Protein AF-X1GBF0-F1 (afdb_monomer_lite)

Sequence (63 aa):
METSLGLFLFSAVGISLTGVMLPGPLTAATIAKGYGDKNAGALIAVGHAVIEIPLIAAIYLGL

pLDDT: mean 91.89, std 7.44, range [54.47, 98.19]

Organism: NCBI:txid412755

Foldseek 3Di:
DPCPVVNVVVVVCVVVVVVVPPQDPLNVVQVVCCVVPVCSNVVSVVVVCVPVVVVVVVVVVPD

Structure (mmCIF, N/CA/C/O backbone):
data_AF-X1GBF0-F1
#
_entry.id   AF-X1GBF0-F1
#
loop_
_atom_site.group_PDB
_atom_site.id
_atom_site.type_symbol
_atom_site.label_atom_id
_atom_site.label_alt_id
_atom_site.label_comp_id
_atom_site.label_asym_id
_atom_site.label_entity_id
_atom_site.label_seq_id
_atom_site.pdbx_PDB_ins_code
_atom_site.Cartn_x
_atom_site.Cartn_y
_atom_site.Cartn_z
_atom_site.occupancy
_atom_site.B_iso_or_equiv
_atom_site.auth_seq_id
_atom_site.auth_comp_id
_atom_site.auth_asym_id
_atom_site.auth_atom_id
_atom_site.pdbx_PDB_model_num
ATOM 1 N N . MET A 1 1 ? 33.575 10.800 -5.584 1.00 54.47 1 MET A N 1
ATOM 2 C CA . MET A 1 1 ? 33.130 10.184 -4.319 1.00 54.47 1 MET A CA 1
ATOM 3 C C . MET A 1 1 ? 32.277 8.993 -4.718 1.00 54.47 1 MET A C 1
ATOM 5 O O . MET A 1 1 ? 31.147 9.195 -5.138 1.00 54.47 1 MET A O 1
ATOM 9 N N . GLU A 1 2 ? 32.861 7.793 -4.740 1.00 66.44 2 GLU A N 1
ATOM 10 C CA . GLU A 1 2 ? 32.128 6.556 -5.039 1.00 66.44 2 GLU A CA 1
ATOM 11 C C . GLU A 1 2 ? 31.067 6.382 -3.949 1.00 66.44 2 GLU A C 1
ATOM 13 O O . GLU A 1 2 ? 31.390 6.125 -2.788 1.00 66.44 2 GLU A O 1
ATOM 18 N N . THR A 1 3 ? 29.803 6.627 -4.282 1.00 70.62 3 THR A N 1
ATOM 19 C CA . THR A 1 3 ? 28.721 6.385 -3.327 1.00 70.62 3 THR A CA 1
ATOM 20 C C . THR A 1 3 ? 28.538 4.876 -3.288 1.00 70.62 3 THR A C 1
ATOM 22 O O . THR A 1 3 ? 28.205 4.282 -4.310 1.00 70.62 3 THR A O 1
A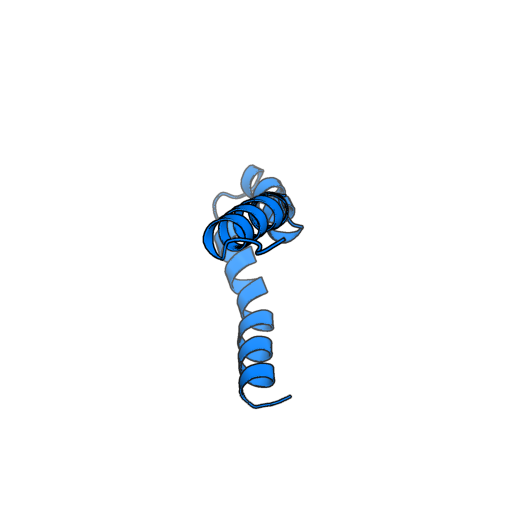TOM 25 N N . SER A 1 4 ? 28.812 4.233 -2.148 1.00 89.25 4 SER A N 1
ATOM 26 C CA . SER A 1 4 ? 28.625 2.784 -2.057 1.00 89.25 4 SER A CA 1
ATOM 27 C C . SER A 1 4 ? 27.148 2.463 -2.301 1.00 89.25 4 SER A C 1
ATOM 29 O O . SER A 1 4 ? 26.265 3.128 -1.753 1.00 89.25 4 SER A O 1
ATOM 31 N N . LEU A 1 5 ? 26.866 1.453 -3.130 1.00 91.62 5 LEU A N 1
ATOM 32 C CA . LEU A 1 5 ? 25.496 1.020 -3.426 1.00 91.62 5 LEU A CA 1
ATOM 33 C C . LEU A 1 5 ? 24.689 0.788 -2.136 1.00 91.62 5 LEU A C 1
ATOM 35 O O . LEU A 1 5 ? 23.515 1.134 -2.070 1.00 91.62 5 LEU A O 1
ATOM 39 N N . GLY A 1 6 ? 25.335 0.274 -1.084 1.00 94.12 6 GLY A N 1
ATOM 40 C CA . GLY A 1 6 ? 24.714 0.080 0.226 1.00 94.12 6 GLY A CA 1
ATOM 41 C C . GLY A 1 6 ? 24.262 1.385 0.889 1.0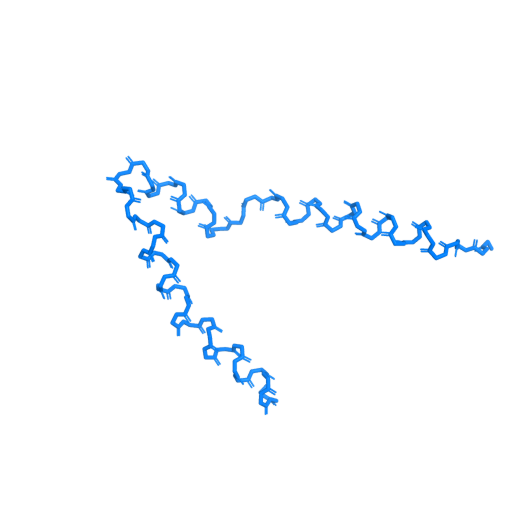0 94.12 6 GLY A C 1
ATOM 42 O O . GLY A 1 6 ? 23.158 1.436 1.424 1.00 94.12 6 GLY A O 1
ATOM 43 N N . LEU A 1 7 ? 25.063 2.454 0.810 1.00 93.81 7 LEU A N 1
ATOM 44 C CA . LEU A 1 7 ? 24.678 3.776 1.323 1.00 93.81 7 LEU A CA 1
ATOM 45 C C . LEU A 1 7 ? 23.504 4.371 0.536 1.00 93.81 7 LEU A C 1
ATOM 47 O O . LEU A 1 7 ? 22.620 4.977 1.137 1.00 93.81 7 LEU A O 1
ATOM 51 N N . PHE A 1 8 ? 23.471 4.166 -0.784 1.00 94.12 8 PHE A N 1
ATOM 52 C CA . PHE A 1 8 ? 22.346 4.583 -1.624 1.00 94.12 8 PHE A CA 1
ATOM 53 C C . PHE A 1 8 ? 21.058 3.826 -1.281 1.00 94.12 8 PHE A C 1
ATOM 55 O O . PHE A 1 8 ? 20.012 4.439 -1.099 1.00 94.12 8 PHE A O 1
ATOM 62 N N . LEU A 1 9 ? 21.114 2.499 -1.152 1.00 95.25 9 LEU A N 1
ATOM 63 C CA . LEU A 1 9 ? 19.930 1.708 -0.811 1.00 95.25 9 LEU A CA 1
ATOM 64 C C . LEU A 1 9 ? 19.421 2.036 0.593 1.00 95.25 9 LEU A C 1
ATOM 66 O O . LEU A 1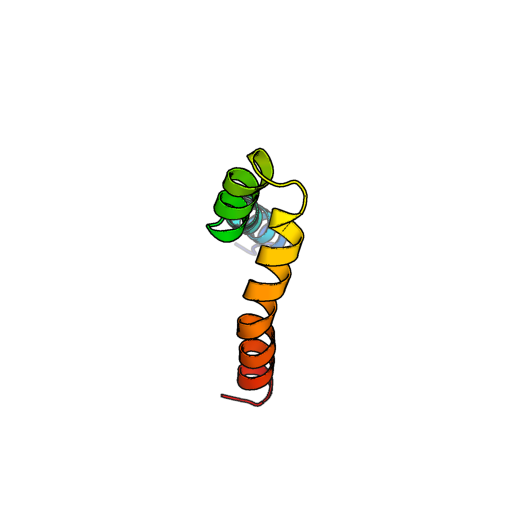 9 ? 18.216 2.150 0.796 1.00 95.25 9 LEU A O 1
ATOM 70 N N . PHE A 1 10 ? 20.325 2.242 1.552 1.00 95.12 10 PHE A N 1
ATOM 71 C CA . PHE A 1 10 ? 19.948 2.636 2.905 1.00 95.12 10 PHE A CA 1
ATOM 72 C C . PHE A 1 10 ? 19.248 4.001 2.933 1.00 95.12 10 PHE A C 1
ATOM 74 O O . PHE A 1 10 ? 18.212 4.145 3.583 1.00 95.12 10 PHE A O 1
ATOM 81 N N . SER A 1 11 ? 19.764 4.991 2.197 1.00 93.81 11 SER A N 1
ATOM 82 C CA . SER A 1 11 ? 19.121 6.305 2.107 1.00 93.81 11 SER A CA 1
ATOM 83 C C . SER A 1 11 ? 17.794 6.246 1.351 1.00 93.81 11 SER A C 1
ATOM 85 O O . SER A 1 11 ? 16.824 6.847 1.806 1.00 93.81 11 SER A O 1
ATOM 87 N N . ALA A 1 12 ? 17.712 5.475 0.264 1.00 94.56 12 ALA A N 1
ATOM 88 C CA . ALA A 1 12 ? 16.475 5.258 -0.480 1.00 94.56 12 ALA A CA 1
ATOM 89 C C . ALA A 1 12 ? 15.392 4.642 0.414 1.00 94.56 12 ALA A C 1
ATOM 91 O O . ALA A 1 12 ? 14.291 5.180 0.491 1.00 94.56 12 ALA A O 1
ATOM 92 N N . VAL A 1 13 ? 15.719 3.582 1.163 1.00 95.25 13 VAL A N 1
ATOM 93 C CA . VAL A 1 13 ? 14.795 2.977 2.133 1.00 95.25 13 VAL A CA 1
ATOM 94 C C . VAL A 1 13 ? 14.376 4.000 3.183 1.00 95.25 13 VAL A C 1
ATOM 96 O O . VAL A 1 13 ? 13.182 4.160 3.408 1.00 95.25 13 VAL A O 1
ATOM 99 N N . GLY A 1 14 ? 15.325 4.718 3.793 1.00 94.62 14 GLY A N 1
ATOM 100 C CA . GLY A 1 14 ? 15.033 5.711 4.829 1.00 94.62 14 GLY A CA 1
ATOM 101 C C . GLY A 1 14 ? 14.094 6.820 4.351 1.00 94.62 14 GLY A C 1
ATOM 102 O O . GLY A 1 14 ? 13.105 7.118 5.017 1.00 94.62 14 GLY A O 1
ATOM 103 N N . ILE A 1 15 ? 14.357 7.390 3.173 1.00 93.06 15 ILE A N 1
ATOM 104 C CA . ILE A 1 15 ? 13.523 8.439 2.573 1.00 93.06 15 ILE A CA 1
ATOM 105 C C . ILE A 1 15 ? 12.143 7.876 2.213 1.00 93.06 15 ILE A C 1
ATOM 107 O O . ILE A 1 15 ? 11.128 8.455 2.602 1.00 93.06 15 ILE A O 1
ATOM 111 N N . SER A 1 16 ? 12.073 6.725 1.540 1.00 91.56 16 SER A N 1
ATOM 112 C CA . SER A 1 16 ? 10.802 6.106 1.143 1.00 91.56 16 SER A CA 1
ATOM 113 C C . SER A 1 16 ? 9.940 5.682 2.335 1.00 91.56 16 SER A C 1
ATOM 115 O O . SER A 1 16 ? 8.714 5.782 2.258 1.00 91.56 16 SER A O 1
ATOM 117 N N . LEU A 1 17 ? 10.550 5.270 3.454 1.00 90.38 17 LEU A N 1
ATOM 118 C CA . LEU A 1 17 ? 9.819 4.879 4.663 1.00 90.38 17 LEU A CA 1
ATOM 119 C C . LEU A 1 17 ? 8.982 6.034 5.220 1.00 90.38 17 LEU A C 1
ATOM 121 O O . LEU A 1 17 ? 7.868 5.810 5.689 1.00 90.38 17 LEU A O 1
ATOM 125 N N . THR A 1 18 ? 9.492 7.267 5.141 1.00 86.12 18 THR A N 1
ATOM 126 C CA . THR A 1 18 ? 8.755 8.449 5.615 1.00 86.12 18 THR A CA 1
ATOM 127 C C . THR A 1 18 ? 7.463 8.665 4.830 1.00 86.12 18 THR A C 1
ATOM 129 O O . THR A 1 18 ? 6.433 8.974 5.423 1.00 86.12 18 THR A O 1
ATOM 132 N N . GLY A 1 19 ? 7.492 8.431 3.515 1.00 83.50 19 GLY A N 1
ATOM 133 C CA . GLY A 1 19 ? 6.320 8.559 2.652 1.00 83.50 19 GLY A CA 1
ATOM 134 C C . GLY A 1 19 ? 5.301 7.441 2.866 1.00 83.50 19 GLY A C 1
ATOM 135 O O . GLY A 1 19 ? 4.109 7.713 2.941 1.00 83.50 19 GLY A O 1
ATOM 136 N N . VAL A 1 20 ? 5.762 6.194 3.014 1.00 82.00 20 VAL A N 1
ATOM 137 C CA . VAL A 1 20 ? 4.882 5.023 3.197 1.00 82.00 20 VAL A CA 1
ATOM 138 C C . VAL A 1 20 ? 4.183 5.020 4.561 1.00 82.00 20 VAL A C 1
ATOM 140 O O . VAL A 1 20 ? 3.054 4.549 4.663 1.00 82.00 20 VAL A O 1
ATOM 143 N N . MET A 1 21 ? 4.831 5.538 5.609 1.00 83.62 21 MET A N 1
ATOM 144 C CA . MET A 1 21 ? 4.278 5.529 6.971 1.00 83.62 21 MET A CA 1
ATOM 145 C C . MET A 1 21 ? 3.305 6.680 7.258 1.00 83.62 21 MET A C 1
ATOM 147 O O . MET A 1 21 ? 2.556 6.609 8.234 1.00 83.62 21 MET A O 1
ATOM 151 N N . LEU A 1 22 ? 3.298 7.742 6.446 1.00 86.75 22 LEU A N 1
ATOM 152 C CA . LEU A 1 22 ? 2.324 8.820 6.600 1.00 86.75 22 LEU A CA 1
ATOM 153 C C . LEU A 1 22 ? 0.920 8.291 6.259 1.00 86.75 22 LEU A C 1
ATOM 155 O O . LEU A 1 22 ? 0.718 7.767 5.162 1.00 86.75 22 LEU A O 1
ATOM 159 N N . PRO A 1 23 ? -0.067 8.411 7.169 1.00 83.75 23 PRO A N 1
ATOM 160 C CA . PRO A 1 23 ? -1.401 7.892 6.918 1.00 83.75 23 PRO A CA 1
ATOM 161 C C . PRO A 1 23 ? -2.036 8.648 5.750 1.00 83.75 23 PRO A C 1
ATOM 163 O O . PRO A 1 23 ? -2.397 9.819 5.861 1.00 83.75 23 PRO A O 1
ATOM 166 N N . GLY A 1 24 ? -2.164 7.959 4.618 1.00 88.75 24 GLY A N 1
ATOM 167 C CA . GLY A 1 24 ? -2.828 8.492 3.438 1.00 88.75 24 GLY A CA 1
ATOM 168 C C . GLY A 1 24 ? -4.346 8.638 3.626 1.00 88.75 24 GLY A C 1
ATOM 169 O O . GLY A 1 24 ? -4.905 8.184 4.630 1.00 88.75 24 GLY A O 1
ATOM 170 N N . PRO A 1 25 ? -5.050 9.216 2.635 1.00 89.19 25 PRO A N 1
ATOM 171 C CA . PRO A 1 25 ? -6.495 9.442 2.695 1.00 89.19 25 PRO A CA 1
ATOM 172 C C . PRO A 1 25 ? -7.310 8.175 2.987 1.00 89.19 25 PRO A C 1
ATOM 174 O O . PRO A 1 25 ? -8.256 8.225 3.770 1.00 89.19 25 PRO A O 1
ATOM 177 N N . LEU A 1 26 ? -6.919 7.031 2.411 1.00 91.06 26 LEU A N 1
ATOM 178 C CA . LEU A 1 26 ? -7.597 5.749 2.626 1.00 91.06 26 LEU A CA 1
ATOM 179 C C . LEU A 1 26 ? -7.456 5.269 4.079 1.00 91.06 26 LEU A C 1
ATOM 181 O O . LEU A 1 26 ? -8.442 4.878 4.705 1.00 91.06 26 LEU A O 1
ATOM 185 N N . THR A 1 27 ? -6.247 5.358 4.641 1.00 91.12 27 THR A N 1
ATOM 186 C CA . THR A 1 27 ? -5.969 5.030 6.046 1.00 91.12 27 THR A CA 1
ATOM 187 C C . THR A 1 27 ? -6.731 5.965 6.983 1.00 91.12 27 THR A C 1
ATOM 189 O O . THR A 1 27 ? -7.400 5.497 7.904 1.00 91.12 27 THR A O 1
ATOM 192 N N . ALA A 1 28 ? -6.707 7.275 6.719 1.00 92.19 28 ALA A N 1
ATOM 193 C CA . ALA A 1 28 ? -7.433 8.269 7.506 1.00 92.19 28 ALA A CA 1
ATOM 194 C C . ALA A 1 28 ? -8.954 8.025 7.486 1.00 92.19 28 ALA A C 1
ATOM 196 O O . ALA A 1 28 ? -9.592 8.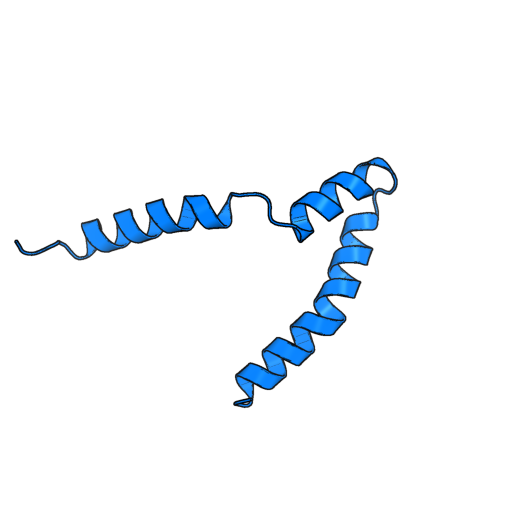010 8.541 1.00 92.19 28 ALA A O 1
ATOM 197 N N . ALA A 1 29 ? -9.533 7.764 6.310 1.00 92.44 29 ALA A N 1
ATOM 198 C CA . ALA A 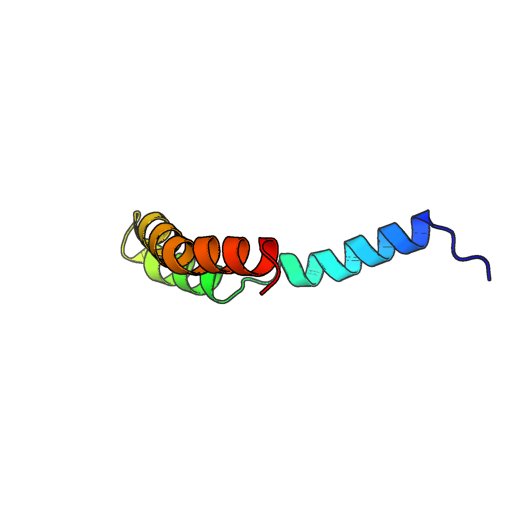1 29 ? -10.957 7.465 6.161 1.00 92.44 29 ALA A CA 1
ATOM 199 C C . ALA A 1 29 ? -11.354 6.155 6.859 1.00 92.44 29 ALA A C 1
ATOM 201 O O . ALA A 1 29 ? -12.393 6.097 7.520 1.00 92.44 29 ALA A O 1
ATOM 202 N N . THR A 1 30 ? -10.513 5.123 6.758 1.00 93.88 30 THR A N 1
ATOM 203 C CA . THR A 1 30 ? -10.751 3.821 7.397 1.00 93.88 30 THR A CA 1
ATOM 204 C C . THR A 1 30 ? -10.728 3.933 8.917 1.00 93.88 30 THR A C 1
ATOM 206 O O . THR A 1 30 ? -11.619 3.396 9.571 1.00 93.88 30 THR A O 1
ATOM 209 N N . ILE A 1 31 ? -9.779 4.682 9.490 1.00 93.19 31 ILE A N 1
ATOM 210 C CA . ILE A 1 31 ? -9.741 4.954 10.935 1.00 93.19 31 ILE A CA 1
ATOM 211 C C . ILE A 1 31 ? -10.993 5.728 11.357 1.00 93.19 31 ILE A C 1
ATOM 213 O O . ILE A 1 31 ? -11.684 5.320 12.288 1.00 93.19 31 ILE A O 1
ATOM 217 N N . ALA A 1 32 ? -11.332 6.806 10.644 1.00 93.50 32 ALA A N 1
ATOM 218 C CA . ALA A 1 32 ? -12.481 7.644 10.977 1.00 93.50 32 ALA A CA 1
ATOM 219 C C . ALA A 1 32 ? -13.810 6.870 10.945 1.00 93.50 32 ALA A C 1
ATOM 221 O O . ALA A 1 32 ? -14.650 7.052 11.826 1.00 93.50 32 ALA A O 1
ATOM 222 N N . LYS A 1 33 ? -14.013 5.988 9.958 1.00 94.12 33 LYS A N 1
ATOM 223 C CA . LYS A 1 33 ? -15.226 5.160 9.871 1.00 94.12 33 LYS A CA 1
ATOM 224 C C . LYS A 1 33 ? -15.198 3.910 10.741 1.00 94.12 33 LYS A C 1
ATOM 226 O O . LYS A 1 33 ? -16.264 3.487 11.185 1.00 94.12 33 LYS A O 1
ATOM 231 N N . GLY A 1 34 ? -14.018 3.389 11.064 1.00 94.00 34 GLY A N 1
ATOM 232 C CA . GLY A 1 34 ? -13.845 2.250 11.966 1.00 94.00 34 GLY A CA 1
ATOM 233 C C . GLY A 1 34 ? -14.380 2.494 13.380 1.00 94.00 34 GLY A C 1
ATOM 234 O O . GLY A 1 34 ? -14.841 1.554 14.020 1.00 94.00 34 GLY A O 1
ATOM 235 N N . TYR A 1 35 ? -14.405 3.749 13.849 1.00 91.88 35 TYR A N 1
ATOM 236 C CA . TYR A 1 35 ? -15.025 4.102 15.135 1.00 91.88 35 TYR A CA 1
ATOM 237 C C . TYR A 1 35 ? -16.542 3.854 15.179 1.00 91.88 35 TYR A C 1
ATOM 239 O O . TYR A 1 35 ? -17.084 3.630 16.258 1.00 91.88 35 TYR A O 1
ATOM 247 N N . GLY A 1 36 ? -17.231 3.923 14.035 1.00 93.69 36 GLY A N 1
ATOM 248 C CA . GLY A 1 36 ? -18.684 3.743 13.949 1.00 93.69 36 GLY A CA 1
ATOM 249 C C . GLY A 1 36 ? -19.114 2.350 13.490 1.00 93.69 36 GLY A C 1
ATOM 250 O O . GLY A 1 36 ? -20.195 1.897 13.856 1.00 93.69 36 GLY A O 1
ATOM 251 N N . ASP A 1 37 ? -18.282 1.668 12.703 1.00 93.38 37 ASP A N 1
ATOM 252 C CA . ASP A 1 37 ? -18.557 0.323 12.201 1.00 93.38 37 ASP A CA 1
ATOM 253 C C . ASP A 1 37 ? -17.259 -0.486 12.072 1.00 93.38 37 ASP A C 1
ATOM 255 O O . ASP A 1 37 ? -16.358 -0.146 11.302 1.00 93.38 37 ASP A O 1
ATOM 259 N N . LYS A 1 38 ? -17.201 -1.615 12.785 1.00 91.31 38 LYS A N 1
ATOM 260 C CA . LYS A 1 38 ? -16.079 -2.566 12.747 1.00 91.31 38 LYS A CA 1
ATOM 261 C C . LYS A 1 38 ? -15.809 -3.141 11.352 1.00 91.31 38 LYS A C 1
ATOM 263 O O . LYS A 1 38 ? -14.691 -3.565 11.079 1.00 91.31 38 LYS A O 1
ATOM 268 N N . ASN A 1 39 ? -16.812 -3.158 10.474 1.00 93.75 39 ASN A N 1
ATOM 269 C CA . ASN A 1 39 ? -16.709 -3.687 9.116 1.00 93.75 39 ASN A CA 1
ATOM 270 C C . ASN A 1 39 ? -16.398 -2.602 8.073 1.00 93.75 39 ASN A C 1
ATOM 272 O O . ASN A 1 39 ? -16.212 -2.932 6.899 1.00 93.75 39 ASN A O 1
ATOM 276 N N . ALA A 1 40 ? -16.302 -1.326 8.470 1.00 94.12 40 ALA A N 1
ATOM 277 C CA . ALA A 1 40 ? -16.068 -0.217 7.546 1.00 94.12 40 ALA A CA 1
ATOM 278 C C . ALA A 1 40 ? -14.812 -0.421 6.687 1.00 94.12 40 ALA A C 1
ATOM 280 O O . ALA A 1 40 ? -14.833 -0.131 5.494 1.00 94.12 40 ALA A O 1
ATOM 281 N N . GLY A 1 41 ? -13.742 -0.978 7.264 1.00 94.12 41 GLY A N 1
ATOM 282 C CA . GLY A 1 41 ? -12.507 -1.261 6.530 1.00 94.12 41 GLY A CA 1
ATOM 283 C C . GLY A 1 41 ? -12.694 -2.261 5.388 1.00 94.12 41 GLY A C 1
ATOM 284 O O . GLY A 1 41 ? -12.165 -2.041 4.303 1.00 94.12 41 GLY A O 1
ATOM 285 N N . ALA A 1 42 ? -13.498 -3.311 5.585 1.00 95.19 42 ALA A N 1
ATOM 286 C CA . ALA A 1 42 ? -13.775 -4.289 4.533 1.00 95.19 42 ALA A CA 1
ATOM 287 C C . ALA A 1 42 ? -14.568 -3.657 3.379 1.00 95.19 42 ALA A C 1
ATOM 289 O O . ALA A 1 42 ? -14.232 -3.859 2.215 1.00 95.19 42 ALA A O 1
ATOM 290 N N . LEU A 1 43 ? -15.578 -2.842 3.695 1.00 94.88 43 LEU A N 1
ATOM 291 C CA . LEU A 1 43 ? -16.378 -2.142 2.686 1.00 94.88 43 LEU A CA 1
ATOM 292 C C . LEU A 1 43 ? -15.548 -1.121 1.897 1.00 94.88 43 LEU A C 1
ATOM 294 O O . LEU A 1 43 ? -15.655 -1.061 0.674 1.00 94.88 43 LEU A O 1
ATOM 298 N N . ILE A 1 44 ? -14.695 -0.354 2.582 1.00 95.56 44 ILE A N 1
ATOM 299 C CA . ILE A 1 44 ? -13.781 0.608 1.953 1.00 95.56 44 ILE A CA 1
ATOM 300 C C . ILE A 1 44 ? -12.785 -0.118 1.042 1.00 95.56 44 ILE A C 1
ATOM 302 O O . ILE A 1 44 ? -12.596 0.303 -0.096 1.00 95.56 44 ILE A O 1
ATOM 306 N N . ALA A 1 45 ? -12.193 -1.225 1.502 1.00 94.81 45 ALA A N 1
ATOM 307 C CA . ALA A 1 45 ? -11.250 -2.011 0.710 1.00 94.81 45 ALA A CA 1
ATOM 308 C C . ALA A 1 45 ? -11.897 -2.580 -0.560 1.00 94.81 45 ALA A C 1
ATOM 310 O O . ALA A 1 45 ? -11.316 -2.480 -1.638 1.00 94.81 45 ALA A O 1
ATOM 311 N N . VAL A 1 46 ? -13.116 -3.121 -0.453 1.00 96.19 46 VAL A N 1
ATOM 312 C CA . VAL A 1 46 ? -13.866 -3.612 -1.618 1.00 96.19 46 VAL A CA 1
ATOM 313 C C . VAL A 1 46 ? -14.154 -2.469 -2.591 1.00 96.19 46 VAL A C 1
ATOM 315 O O . VAL A 1 46 ? -13.857 -2.599 -3.774 1.00 96.19 46 VAL A O 1
ATOM 318 N N . GLY A 1 47 ? -14.682 -1.339 -2.110 1.00 94.38 47 GLY A N 1
ATOM 319 C CA . GLY A 1 47 ? -14.992 -0.188 -2.964 1.00 94.38 47 GLY A CA 1
ATOM 320 C C . GLY A 1 47 ? -13.761 0.387 -3.671 1.00 94.38 47 GLY A C 1
ATOM 321 O O . GLY A 1 47 ? -13.828 0.714 -4.852 1.00 94.38 47 GLY A O 1
ATOM 322 N N . HIS A 1 48 ? -12.627 0.449 -2.974 1.00 95.62 48 HIS A N 1
ATOM 323 C CA . HIS A 1 48 ? -11.344 0.874 -3.537 1.00 95.62 48 HIS A CA 1
ATOM 324 C C . HIS A 1 48 ? -10.854 -0.095 -4.622 1.00 95.62 48 HIS A C 1
ATOM 326 O O . HIS A 1 48 ? -10.547 0.324 -5.739 1.00 95.62 48 HIS A O 1
ATOM 332 N N . ALA A 1 49 ? -10.882 -1.401 -4.339 1.00 95.94 49 ALA A N 1
ATOM 333 C CA . ALA A 1 49 ? -10.445 -2.441 -5.270 1.00 95.94 49 ALA A CA 1
ATOM 334 C C . ALA A 1 49 ? -11.254 -2.466 -6.577 1.00 95.94 49 ALA A C 1
ATOM 336 O O . ALA A 1 49 ? -10.694 -2.783 -7.625 1.00 95.94 49 ALA A O 1
ATOM 337 N N . VAL A 1 50 ? -12.541 -2.096 -6.551 1.00 97.69 50 VAL A N 1
ATOM 338 C CA . VAL A 1 50 ? -13.375 -2.016 -7.766 1.00 97.69 50 VAL A CA 1
ATOM 339 C C . VAL A 1 50 ? -12.804 -1.038 -8.794 1.00 97.69 50 VAL A C 1
ATOM 341 O O . VAL A 1 50 ? -12.957 -1.276 -9.987 1.00 97.69 50 VAL A O 1
ATOM 344 N N . ILE A 1 51 ? -12.144 0.039 -8.365 1.00 96.75 51 ILE A N 1
ATOM 345 C CA . ILE A 1 51 ? -11.534 1.023 -9.273 1.00 96.75 51 ILE A CA 1
ATOM 346 C C . ILE A 1 51 ? -10.063 0.701 -9.519 1.00 96.75 51 ILE A C 1
ATOM 348 O O . ILE A 1 51 ? -9.579 0.789 -10.649 1.00 96.75 51 ILE A O 1
ATOM 352 N N . GLU A 1 52 ? -9.351 0.300 -8.470 1.00 96.50 52 GLU A 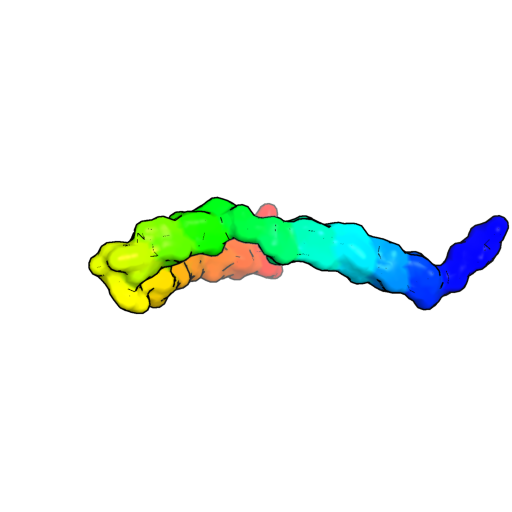N 1
ATOM 353 C CA . GLU A 1 52 ? -7.908 0.111 -8.531 1.00 96.50 52 GLU A CA 1
ATOM 354 C C . GLU A 1 52 ? -7.515 -1.136 -9.338 1.00 96.50 52 GLU A C 1
ATOM 356 O O . GLU A 1 52 ? -6.581 -1.073 -10.132 1.00 96.50 52 GLU A O 1
ATOM 361 N N . ILE A 1 53 ? -8.261 -2.245 -9.231 1.00 97.75 53 ILE A N 1
ATOM 362 C CA . ILE A 1 53 ? -7.969 -3.478 -9.984 1.00 97.75 53 ILE A CA 1
ATOM 363 C C . ILE A 1 53 ? -8.098 -3.258 -11.504 1.00 97.75 53 ILE A C 1
ATOM 365 O O . ILE A 1 53 ? -7.156 -3.606 -12.222 1.00 97.75 53 ILE A O 1
ATOM 369 N N . PRO A 1 54 ? -9.190 -2.666 -12.036 1.00 97.56 54 PRO A N 1
ATOM 370 C CA . PRO A 1 54 ? -9.266 -2.341 -13.459 1.00 97.56 54 PRO A CA 1
ATOM 371 C C . PRO A 1 54 ? -8.181 -1.372 -13.915 1.00 97.56 54 PRO A C 1
ATOM 373 O O . PRO A 1 54 ? -7.640 -1.549 -15.002 1.00 97.56 54 PRO A O 1
ATOM 376 N N . LEU A 1 55 ? -7.843 -0.372 -13.096 1.00 97.62 55 LEU A N 1
ATOM 377 C CA . LEU A 1 55 ? -6.790 0.585 -13.428 1.00 97.62 55 LEU A CA 1
ATOM 378 C C . LEU A 1 55 ? -5.424 -0.104 -13.535 1.00 97.62 55 LEU A C 1
ATOM 380 O O . LEU A 1 55 ? -4.714 0.105 -14.515 1.00 97.62 55 LEU A O 1
ATOM 384 N N . ILE A 1 56 ? -5.082 -0.966 -12.573 1.00 97.38 56 ILE A N 1
ATOM 385 C CA . ILE A 1 56 ? -3.860 -1.780 -12.611 1.00 97.38 56 ILE A CA 1
ATOM 386 C C . ILE A 1 56 ? -3.846 -2.650 -13.869 1.00 97.38 56 ILE A C 1
ATOM 388 O O . ILE A 1 56 ? -2.832 -2.700 -14.560 1.00 97.38 56 ILE A O 1
ATOM 392 N N . ALA A 1 57 ? -4.963 -3.307 -14.193 1.00 97.94 57 ALA A N 1
ATOM 393 C CA . ALA A 1 57 ? -5.069 -4.126 -15.397 1.00 97.94 57 ALA A CA 1
ATOM 394 C C . ALA A 1 57 ? -4.893 -3.293 -16.678 1.00 97.94 57 ALA A C 1
ATOM 396 O O . ALA A 1 57 ? -4.203 -3.729 -17.595 1.00 97.94 57 ALA A O 1
ATOM 397 N N . ALA A 1 58 ? -5.468 -2.091 -16.739 1.00 98.19 58 ALA A N 1
ATOM 398 C CA . ALA A 1 58 ? -5.336 -1.198 -17.884 1.00 98.19 58 ALA A CA 1
ATOM 399 C C . ALA A 1 58 ? -3.884 -0.742 -18.087 1.00 98.19 58 ALA A C 1
ATOM 401 O O . ALA A 1 58 ? -3.355 -0.893 -19.186 1.00 98.19 58 ALA A O 1
ATOM 402 N N . ILE A 1 59 ? -3.221 -0.278 -17.021 1.00 97.88 59 ILE A N 1
ATOM 403 C CA . ILE A 1 59 ? -1.797 0.101 -17.049 1.00 97.88 59 ILE A CA 1
ATOM 404 C C . ILE A 1 59 ? -0.934 -1.104 -17.448 1.00 97.88 59 ILE A C 1
ATOM 406 O O . ILE A 1 59 ? -0.033 -0.986 -18.274 1.00 97.88 59 ILE A O 1
ATOM 410 N N . TYR A 1 60 ? -1.225 -2.289 -16.903 1.00 97.12 60 TYR A N 1
ATOM 411 C CA . TYR A 1 60 ? -0.512 -3.522 -17.243 1.00 97.12 60 TYR A CA 1
ATOM 412 C C . TYR A 1 60 ? -0.638 -3.890 -18.731 1.00 97.12 60 TYR A C 1
ATOM 414 O O . TYR A 1 60 ? 0.323 -4.370 -19.328 1.00 97.12 60 TYR A O 1
ATOM 422 N N . LEU A 1 61 ? -1.801 -3.643 -19.339 1.00 98.00 61 LEU A N 1
ATOM 423 C CA . LEU A 1 61 ? -2.054 -3.869 -20.766 1.00 98.00 61 LEU A CA 1
ATOM 424 C C . LEU A 1 61 ? -1.530 -2.739 -21.671 1.00 98.00 61 LEU A C 1
ATOM 426 O O . LEU A 1 61 ? -1.674 -2.830 -22.890 1.00 98.00 61 LEU A O 1
ATOM 430 N N . GLY A 1 62 ? -0.894 -1.713 -21.099 1.00 94.94 62 GLY A N 1
ATOM 431 C CA . GLY A 1 62 ? -0.237 -0.639 -21.840 1.00 94.94 62 GLY A CA 1
ATOM 432 C C . GLY A 1 62 ? -1.118 0.570 -22.152 1.00 94.94 62 GLY A C 1
ATOM 433 O O . GLY A 1 62 ? -0.825 1.268 -23.124 1.00 94.94 62 GLY A O 1
ATOM 434 N N . LEU A 1 63 ? -2.178 0.809 -21.369 1.00 91.56 63 LEU A N 1
ATOM 435 C CA . LEU A 1 63 ? -2.818 2.131 -21.300 1.00 91.56 63 LEU A CA 1
ATOM 436 C C . LEU A 1 63 ? -1.852 3.154 -20.684 1.00 91.56 63 LEU A C 1
ATOM 438 O O . LEU A 1 63 ? -1.759 4.266 -21.248 1.00 91.56 63 LEU A O 1
#

Secondary structure (DSSP, 8-state):
----HHHHHHHHHHHHHHHHHS--HHHHHHHHHHTT-TTHHHHHHHHHHHHHHHHHHHHHTT-

Radius of gyration: 17.85 Å; chains: 1; bounding box: 52×14×37 Å